Protein AF-A0A531K2U4-F1 (afdb_monomer_lite)

Foldseek 3Di:
DAQADDLPPPPRRLAGVPQEPDDAFDVVLPQRHAPDAQAQAAQSSNNHHHDEDPPFQDDPNHGPFCQQRHHPPDPDRTHYYFQAPLVCVVVVLVVVFDPVQVVQLVPFDDDSRHHTCVRRPSNRSRSSNRD

Structure (mmCIF, N/CA/C/O backbone):
data_AF-A0A531K2U4-F1
#
_entry.id   AF-A0A531K2U4-F1
#
loop_
_atom_site.group_PDB
_atom_site.id
_atom_site.type_symbol
_atom_site.label_atom_id
_atom_site.label_alt_id
_atom_site.label_comp_id
_atom_site.label_asym_id
_atom_site.label_entity_id
_atom_site.label_seq_id
_atom_site.pdbx_PDB_ins_code
_atom_site.Cartn_x
_atom_site.Cartn_y
_atom_site.Cartn_z
_atom_site.occupancy
_atom_site.B_iso_or_equiv
_atom_site.auth_seq_id
_atom_site.auth_comp_id
_atom_site.auth_asym_id
_atom_site.auth_atom_id
_atom_site.pdbx_PDB_model_num
ATOM 1 N N . VAL A 1 1 ? 6.525 -2.370 -25.557 1.00 68.56 1 VAL A N 1
ATOM 2 C CA . VAL A 1 1 ? 7.137 -1.155 -24.969 1.00 68.56 1 VAL A CA 1
ATOM 3 C C . VAL A 1 1 ? 6.704 -1.095 -23.518 1.00 68.56 1 VAL A C 1
ATOM 5 O O . VAL A 1 1 ? 5.518 -1.262 -23.267 1.00 68.56 1 VAL A O 1
ATOM 8 N N . THR A 1 2 ? 7.642 -0.970 -22.583 1.00 83.44 2 THR A N 1
ATOM 9 C CA . THR A 1 2 ? 7.347 -0.789 -21.153 1.00 83.44 2 THR A CA 1
ATOM 10 C C . THR A 1 2 ? 7.728 0.631 -20.750 1.00 83.44 2 THR A C 1
ATOM 12 O O . THR A 1 2 ? 8.654 1.194 -21.327 1.00 83.44 2 THR A O 1
ATOM 15 N N . LEU A 1 3 ? 7.012 1.204 -19.780 1.00 87.38 3 LEU A N 1
ATOM 16 C CA . LEU A 1 3 ? 7.399 2.463 -19.134 1.00 87.38 3 LEU A CA 1
ATOM 17 C C . LEU A 1 3 ? 8.435 2.247 -18.019 1.00 87.38 3 LEU A C 1
ATOM 19 O O . LEU A 1 3 ? 8.812 3.211 -17.361 1.00 87.38 3 LEU A O 1
ATOM 23 N N . ARG A 1 4 ? 8.856 0.997 -17.779 1.00 90.19 4 ARG A N 1
ATOM 24 C CA . ARG A 1 4 ? 9.859 0.649 -16.772 1.00 90.19 4 ARG A CA 1
ATOM 25 C C . ARG A 1 4 ? 11.268 0.684 -17.331 1.00 90.19 4 ARG A C 1
ATOM 27 O O . ARG A 1 4 ? 11.503 0.171 -18.427 1.00 90.19 4 ARG A O 1
ATOM 34 N N . ALA A 1 5 ? 12.198 1.183 -16.529 1.00 91.12 5 ALA A N 1
ATOM 35 C CA . ALA A 1 5 ? 13.611 0.935 -16.752 1.00 91.12 5 ALA A CA 1
ATOM 36 C C . ALA A 1 5 ? 13.926 -0.578 -16.666 1.00 91.12 5 ALA A C 1
ATOM 38 O O . ALA A 1 5 ? 13.222 -1.318 -15.959 1.00 91.12 5 ALA A O 1
ATOM 39 N N . PRO A 1 6 ? 14.965 -1.061 -17.373 1.00 91.88 6 PRO A N 1
ATOM 40 C CA . PRO A 1 6 ? 15.489 -2.414 -17.185 1.00 91.88 6 PRO A CA 1
ATOM 41 C C . PRO A 1 6 ? 15.778 -2.690 -15.706 1.00 91.88 6 PRO A C 1
ATOM 43 O O . PRO A 1 6 ? 16.242 -1.807 -14.997 1.00 91.88 6 PRO A O 1
ATOM 46 N N . LYS A 1 7 ? 15.478 -3.896 -15.207 1.00 88.44 7 LYS A N 1
ATOM 47 C CA . LYS A 1 7 ? 15.631 -4.215 -13.770 1.00 88.44 7 LYS A CA 1
ATOM 48 C C . LYS A 1 7 ? 17.085 -4.200 -13.293 1.00 88.44 7 LYS A C 1
ATOM 50 O O . LYS A 1 7 ? 17.325 -4.051 -12.104 1.00 88.44 7 LYS A O 1
ATOM 55 N N . ASP A 1 8 ? 18.016 -4.413 -14.210 1.00 93.06 8 ASP A N 1
ATOM 56 C CA . ASP A 1 8 ? 19.459 -4.438 -13.998 1.00 93.06 8 ASP A CA 1
ATOM 57 C C . ASP A 1 8 ? 20.111 -3.051 -14.095 1.00 93.06 8 ASP A C 1
ATOM 59 O O . ASP A 1 8 ? 21.321 -2.936 -13.904 1.00 93.06 8 ASP A O 1
ATOM 63 N N . ASP A 1 9 ? 19.328 -1.998 -14.353 1.00 92.75 9 ASP A N 1
ATOM 64 C CA . ASP A 1 9 ? 19.828 -0.629 -14.291 1.00 92.75 9 ASP A CA 1
ATOM 65 C C . ASP A 1 9 ? 20.216 -0.263 -12.840 1.00 92.75 9 ASP A C 1
ATOM 67 O O . ASP A 1 9 ? 19.401 -0.427 -11.925 1.00 92.75 9 ASP A O 1
ATOM 71 N N . PRO A 1 10 ? 21.450 0.217 -12.598 1.00 91.19 10 PRO A N 1
ATOM 72 C CA . PRO A 1 10 ? 21.967 0.429 -11.247 1.00 91.19 10 PRO A CA 1
ATOM 73 C C . PRO A 1 10 ? 21.368 1.644 -10.523 1.00 91.19 10 PRO A C 1
ATOM 75 O O . PRO A 1 10 ? 21.533 1.752 -9.308 1.00 91.19 10 PRO A O 1
ATOM 78 N N . GLU A 1 11 ? 20.707 2.564 -11.229 1.00 89.31 11 GLU A N 1
ATOM 79 C CA . GLU A 1 11 ? 20.180 3.804 -10.649 1.00 89.31 11 GLU A CA 1
ATOM 80 C C . GLU A 1 11 ? 18.654 3.743 -10.503 1.00 89.31 11 GLU A C 1
ATOM 82 O O . GLU A 1 11 ? 18.103 3.962 -9.416 1.00 89.31 11 GLU A O 1
ATOM 87 N N . VAL A 1 12 ? 17.972 3.375 -11.591 1.00 88.81 12 VAL A N 1
ATOM 88 C CA . VAL A 1 12 ? 16.504 3.435 -11.713 1.00 88.81 12 VAL A CA 1
ATOM 89 C C . VAL A 1 12 ? 15.876 2.073 -12.011 1.00 88.81 12 VAL A C 1
ATOM 91 O O . VAL A 1 12 ? 14.748 1.993 -12.497 1.00 88.81 12 VAL A O 1
ATOM 94 N N . GLY A 1 13 ? 16.600 0.985 -11.743 1.00 90.19 13 GLY A N 1
ATOM 95 C CA . GLY A 1 13 ? 16.191 -0.370 -12.093 1.00 90.19 13 GLY A CA 1
ATOM 96 C C . GLY A 1 13 ? 14.772 -0.729 -11.656 1.00 90.19 13 GLY A C 1
ATOM 97 O O . GLY A 1 13 ? 14.460 -0.783 -10.469 1.00 90.19 13 GLY A O 1
ATOM 98 N N . GLY A 1 14 ? 13.902 -1.009 -12.632 1.00 87.56 14 GLY A N 1
ATOM 99 C CA . GLY A 1 14 ? 12.502 -1.384 -12.402 1.00 87.56 14 GLY A CA 1
ATOM 100 C C . GLY A 1 14 ? 11.526 -0.229 -12.136 1.00 87.56 14 GLY A C 1
ATOM 101 O O . GLY A 1 14 ? 10.314 -0.478 -12.133 1.00 87.56 14 GLY A O 1
ATOM 102 N N . ASP A 1 15 ? 12.007 1.006 -11.988 1.00 88.81 15 ASP A N 1
ATOM 103 C CA . ASP A 1 15 ? 11.165 2.181 -11.762 1.00 88.81 15 ASP A CA 1
ATOM 104 C C . ASP A 1 15 ? 10.375 2.549 -13.024 1.00 88.81 15 ASP A C 1
ATOM 106 O O . ASP A 1 15 ? 10.827 2.351 -14.157 1.00 88.81 15 ASP A O 1
ATOM 110 N N . TYR A 1 16 ? 9.174 3.104 -12.838 1.00 92.00 16 TYR A N 1
ATOM 111 C CA . TYR A 1 16 ? 8.415 3.693 -13.939 1.00 92.00 16 TYR A CA 1
ATOM 112 C C . TYR A 1 16 ? 8.943 5.094 -14.267 1.00 92.00 16 TYR A C 1
ATOM 114 O O . TYR A 1 16 ? 9.258 5.879 -13.370 1.00 92.00 16 TYR A O 1
ATOM 122 N N . TYR A 1 17 ? 8.974 5.436 -15.558 1.00 90.00 17 TYR A N 1
ATOM 123 C CA . TYR A 1 17 ? 9.349 6.770 -16.021 1.00 90.00 17 TYR A CA 1
ATOM 124 C C . TYR A 1 17 ? 8.555 7.860 -15.284 1.00 90.00 17 TYR A C 1
ATOM 126 O O . TYR A 1 17 ? 7.323 7.877 -15.317 1.00 90.00 17 TYR A O 1
ATOM 134 N N . GLY A 1 18 ? 9.278 8.765 -14.620 1.00 88.88 18 GLY A N 1
ATOM 135 C CA . GLY A 1 18 ? 8.708 9.884 -13.869 1.00 88.88 18 GLY A CA 1
ATOM 136 C C . GLY A 1 18 ? 8.164 9.548 -12.476 1.00 88.88 18 GLY A C 1
ATOM 137 O O . GLY A 1 18 ? 7.552 10.434 -11.888 1.00 88.88 18 GLY A O 1
ATOM 138 N N . LEU A 1 19 ? 8.368 8.324 -11.958 1.00 90.19 19 LEU A N 1
ATOM 139 C CA . LEU A 1 19 ? 7.902 7.868 -10.633 1.00 90.19 19 LEU A CA 1
ATOM 140 C C . LEU A 1 19 ? 6.458 8.324 -10.336 1.00 90.19 19 LEU A C 1
ATOM 142 O O . LEU A 1 19 ? 6.219 9.159 -9.458 1.00 90.19 19 LEU A O 1
ATOM 146 N N . PRO A 1 20 ? 5.480 7.831 -11.118 1.00 91.62 20 PRO A N 1
ATOM 147 C 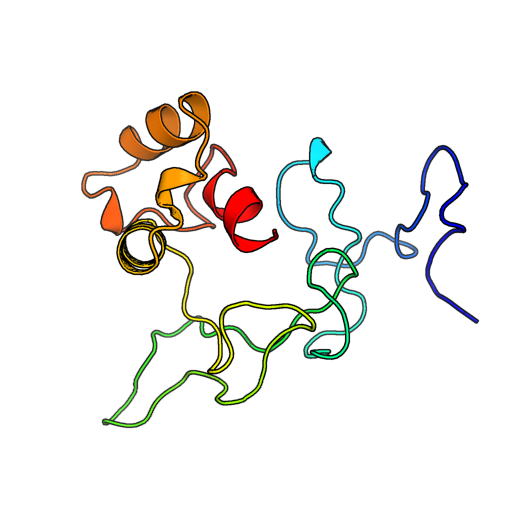CA . PRO A 1 20 ? 4.129 8.360 -11.108 1.00 91.62 20 PRO A CA 1
ATOM 148 C C . PRO A 1 20 ? 3.454 8.148 -9.756 1.00 91.62 20 PRO A C 1
ATOM 150 O O . PRO A 1 20 ? 3.488 7.061 -9.170 1.00 91.62 20 PRO A O 1
ATOM 153 N N . TRP A 1 21 ? 2.774 9.196 -9.295 1.00 88.75 21 TRP A N 1
ATOM 154 C CA . TRP A 1 21 ? 2.010 9.155 -8.059 1.00 88.75 21 TRP A CA 1
ATOM 155 C C . TRP A 1 21 ? 0.848 8.140 -8.142 1.00 88.75 21 TRP A C 1
ATOM 157 O O . TRP A 1 21 ? 0.170 8.078 -9.169 1.00 88.75 21 TRP A O 1
ATOM 167 N N . PRO A 1 22 ? 0.536 7.418 -7.051 1.00 88.38 22 PRO A N 1
ATOM 168 C CA . PRO A 1 22 ? 1.258 7.421 -5.779 1.00 88.38 22 PRO A CA 1
ATOM 169 C C . PRO A 1 22 ? 2.489 6.504 -5.754 1.00 88.38 22 PRO A C 1
ATOM 171 O O . PRO A 1 22 ? 2.445 5.359 -6.216 1.00 88.38 22 PRO A O 1
ATOM 174 N N . CYS A 1 23 ? 3.543 7.005 -5.106 1.00 90.88 23 CYS A N 1
ATOM 175 C CA . CYS A 1 23 ? 4.617 6.208 -4.518 1.00 90.88 23 CYS A CA 1
ATOM 176 C C . CYS A 1 23 ? 4.366 6.102 -3.010 1.00 90.88 23 CYS A C 1
ATOM 178 O O . CYS A 1 23 ? 3.996 7.095 -2.381 1.00 90.88 23 CYS A O 1
ATOM 180 N N . TRP A 1 24 ? 4.539 4.910 -2.446 1.00 91.00 24 TRP A N 1
ATOM 181 C CA . TRP A 1 24 ? 4.222 4.621 -1.048 1.00 91.00 24 TRP A CA 1
ATOM 182 C C . TRP A 1 24 ? 5.478 4.253 -0.258 1.00 91.00 24 TRP A C 1
ATOM 184 O O . TRP A 1 24 ? 6.422 3.701 -0.817 1.00 91.00 24 TRP A O 1
ATOM 194 N N . GLY A 1 25 ? 5.461 4.498 1.051 1.00 92.12 25 GLY A N 1
ATOM 195 C CA . GLY A 1 25 ? 6.554 4.131 1.942 1.00 92.12 25 GLY A CA 1
ATOM 196 C C . GLY A 1 25 ? 7.720 5.113 1.930 1.00 92.12 25 GLY A C 1
ATOM 197 O O . GLY A 1 25 ? 7.696 6.175 1.303 1.00 92.12 25 GLY A O 1
ATOM 198 N N . LYS A 1 26 ? 8.762 4.729 2.666 1.00 92.06 26 LYS A N 1
ATOM 199 C CA . LYS A 1 26 ? 10.047 5.428 2.672 1.00 92.06 26 LYS A CA 1
ATOM 200 C C . LYS A 1 26 ? 10.847 5.126 1.394 1.00 92.06 26 LYS A C 1
ATOM 202 O O . LYS A 1 26 ? 10.607 4.089 0.770 1.00 92.06 26 LYS A O 1
ATOM 207 N N . PRO A 1 27 ? 11.830 5.969 1.023 1.00 90.44 27 PRO A N 1
ATOM 208 C CA . PRO A 1 27 ? 12.663 5.749 -0.161 1.00 90.44 27 PRO A CA 1
ATOM 209 C C . PRO A 1 27 ? 13.348 4.376 -0.208 1.00 90.44 27 PRO A C 1
ATOM 211 O O . PRO A 1 27 ? 13.482 3.803 -1.287 1.00 90.44 27 PRO A O 1
ATOM 214 N N . GLU A 1 28 ? 13.723 3.809 0.942 1.00 90.25 28 GLU A N 1
ATOM 215 C CA . GLU A 1 28 ? 14.396 2.505 1.030 1.00 90.25 28 GLU A CA 1
ATOM 216 C C . GLU A 1 28 ? 13.505 1.346 0.563 1.00 90.25 28 GLU A C 1
ATOM 218 O O . GLU A 1 28 ? 14.019 0.330 0.102 1.00 90.25 28 GLU A O 1
ATOM 223 N N . LEU A 1 29 ? 12.176 1.504 0.639 1.00 90.56 29 LEU A N 1
ATOM 224 C CA . LEU A 1 29 ? 11.218 0.509 0.151 1.00 90.56 29 LEU A CA 1
ATOM 225 C C . LEU A 1 29 ? 11.172 0.456 -1.385 1.00 90.56 29 LEU A C 1
ATOM 227 O O . LEU A 1 29 ? 10.746 -0.548 -1.948 1.00 90.56 29 LEU A O 1
ATOM 231 N N . ARG A 1 30 ? 11.605 1.530 -2.064 1.00 90.44 30 ARG A N 1
ATOM 232 C CA . ARG A 1 30 ? 11.639 1.651 -3.531 1.00 90.44 30 ARG A CA 1
ATOM 233 C C . ARG A 1 30 ? 10.325 1.264 -4.223 1.00 90.44 30 ARG A C 1
ATOM 235 O O . ARG A 1 30 ? 10.323 0.564 -5.232 1.00 90.44 30 ARG A O 1
ATOM 242 N N . HIS A 1 31 ? 9.187 1.725 -3.700 1.00 92.81 31 HIS A N 1
ATOM 243 C CA . HIS A 1 31 ? 7.915 1.536 -4.396 1.00 92.81 31 HIS A CA 1
ATOM 244 C C . HIS A 1 31 ? 7.958 2.257 -5.764 1.00 92.81 31 HIS A C 1
ATOM 246 O O . HIS A 1 31 ? 8.139 3.476 -5.791 1.00 92.81 31 HIS A O 1
ATOM 252 N N . PRO A 1 32 ? 7.725 1.563 -6.897 1.00 91.50 32 PRO A N 1
ATOM 253 C CA . PRO A 1 32 ? 8.055 2.063 -8.244 1.00 91.50 32 PRO A CA 1
ATOM 254 C C . PRO A 1 32 ? 7.083 3.128 -8.782 1.00 91.50 32 PRO A C 1
ATOM 256 O O . PRO A 1 32 ? 7.232 3.613 -9.905 1.00 91.50 32 PRO A O 1
ATOM 259 N N . GLY A 1 33 ? 6.049 3.448 -8.007 1.00 89.56 33 GLY A N 1
ATOM 260 C CA . GLY A 1 33 ? 4.931 4.297 -8.405 1.00 89.56 33 GLY A CA 1
ATOM 261 C C . GLY A 1 33 ? 3.784 3.504 -9.022 1.00 89.56 33 GLY A C 1
ATOM 262 O O . GLY A 1 33 ? 3.864 2.290 -9.213 1.00 89.56 33 GLY A O 1
ATOM 263 N N . THR A 1 34 ? 2.692 4.201 -9.320 1.00 89.88 34 THR A N 1
ATOM 264 C CA . THR A 1 34 ? 1.442 3.597 -9.799 1.00 89.88 34 THR A CA 1
ATOM 265 C C . THR A 1 34 ? 1.015 4.252 -11.118 1.00 89.88 34 THR A C 1
ATOM 267 O O . THR A 1 34 ? 0.218 5.189 -11.119 1.00 89.88 34 THR A O 1
ATOM 270 N N . PRO A 1 35 ? 1.524 3.791 -12.272 1.00 89.56 35 PRO A N 1
ATOM 271 C CA . PRO A 1 35 ? 1.273 4.445 -13.560 1.00 89.56 35 PRO A CA 1
ATOM 272 C C . PRO A 1 35 ? -0.170 4.294 -14.048 1.00 89.56 35 PRO A C 1
ATOM 274 O O . PRO A 1 35 ? -0.631 5.096 -14.855 1.00 89.56 35 PRO A O 1
ATOM 277 N N . ASN A 1 36 ? -0.867 3.246 -13.604 1.00 89.25 36 ASN A N 1
ATOM 278 C CA . ASN A 1 36 ? -2.241 2.970 -13.989 1.00 89.25 36 ASN A CA 1
ATOM 279 C C . ASN A 1 36 ? -3.072 2.687 -12.737 1.00 89.25 36 ASN A C 1
ATOM 281 O O . ASN A 1 36 ? -2.929 1.635 -12.108 1.00 89.25 36 ASN A O 1
ATOM 285 N N . LEU A 1 37 ? -3.917 3.648 -12.368 1.00 85.81 37 LEU A N 1
ATOM 286 C CA . LEU A 1 37 ? -4.859 3.483 -11.269 1.00 85.81 37 LEU A CA 1
ATOM 287 C C . LEU A 1 37 ? -5.878 2.392 -11.620 1.00 85.81 37 LEU A C 1
ATOM 289 O O . LEU A 1 37 ? -6.297 2.258 -12.764 1.00 85.81 37 LEU A O 1
ATOM 293 N N . TYR A 1 38 ? -6.295 1.633 -10.613 1.00 89.00 38 TYR A N 1
ATOM 294 C CA . TYR A 1 38 ? -7.250 0.527 -10.726 1.00 89.00 38 TYR A CA 1
ATOM 295 C C . TYR A 1 38 ? -6.758 -0.662 -11.557 1.00 89.00 38 TYR A C 1
ATOM 297 O O . TYR A 1 38 ? -7.564 -1.388 -12.133 1.00 89.00 38 TYR A O 1
ATOM 305 N N . ASN A 1 39 ? -5.443 -0.902 -11.597 1.00 92.19 39 ASN A N 1
ATOM 306 C CA . ASN A 1 39 ? -4.879 -2.124 -12.167 1.00 92.19 39 ASN A CA 1
ATOM 307 C C . ASN A 1 39 ? -4.628 -3.187 -11.073 1.00 92.19 39 ASN A C 1
ATOM 309 O O . ASN A 1 39 ? -3.622 -3.085 -10.364 1.00 92.19 39 ASN A O 1
ATOM 313 N N . PRO A 1 40 ? -5.488 -4.218 -10.946 1.00 93.31 40 PRO A N 1
ATOM 314 C CA . PRO A 1 40 ? -5.303 -5.314 -9.990 1.00 93.31 40 PRO A CA 1
ATOM 315 C C . PRO A 1 40 ? -4.321 -6.398 -10.472 1.00 93.31 40 PRO A C 1
ATOM 317 O O . PRO A 1 40 ? -3.890 -7.242 -9.695 1.00 93.31 40 PRO A O 1
ATOM 320 N N . ASN A 1 41 ? -3.928 -6.402 -11.751 1.00 94.19 41 ASN A N 1
ATOM 321 C CA . ASN A 1 41 ? -3.180 -7.525 -12.338 1.00 94.19 41 ASN A CA 1
ATOM 322 C C . ASN A 1 41 ? -1.705 -7.598 -11.906 1.00 94.19 41 ASN A C 1
ATOM 324 O O . ASN A 1 41 ? -1.022 -8.586 -12.187 1.00 94.19 41 ASN A O 1
ATOM 328 N N . LEU A 1 42 ? -1.197 -6.546 -11.263 1.00 94.06 42 LEU A N 1
ATOM 329 C CA . LEU A 1 42 ? 0.174 -6.449 -10.772 1.00 94.06 42 LEU A CA 1
ATOM 330 C C . LEU A 1 42 ? 0.194 -6.507 -9.246 1.00 94.06 42 LEU A C 1
ATOM 332 O O . LEU A 1 42 ? -0.773 -6.113 -8.594 1.00 94.06 42 LEU A O 1
ATOM 336 N N . HIS A 1 43 ? 1.312 -6.977 -8.693 1.00 94.19 43 HIS A N 1
ATOM 337 C CA . HIS A 1 43 ? 1.587 -6.830 -7.268 1.00 94.19 43 HIS A CA 1
ATOM 338 C C . HIS A 1 43 ? 1.682 -5.337 -6.920 1.00 94.19 43 HIS A C 1
ATOM 340 O O . HIS A 1 43 ? 2.055 -4.529 -7.777 1.00 94.19 43 HIS A O 1
ATOM 346 N N . VAL A 1 44 ? 1.382 -4.949 -5.679 1.00 93.81 44 VAL A N 1
ATOM 347 C CA . VAL A 1 44 ? 1.436 -3.531 -5.277 1.00 93.81 44 VAL A CA 1
ATOM 348 C C . VAL A 1 44 ? 2.853 -2.965 -5.421 1.00 93.81 44 VAL A C 1
ATOM 350 O O . VAL A 1 44 ? 3.042 -1.939 -6.063 1.00 93.81 44 VAL A O 1
ATOM 353 N N . MET A 1 45 ? 3.867 -3.737 -5.019 1.00 93.69 45 MET A N 1
ATOM 354 C CA . MET A 1 45 ? 5.288 -3.425 -5.255 1.00 93.69 45 MET A CA 1
ATOM 355 C C . MET A 1 45 ? 5.718 -3.421 -6.732 1.00 93.69 45 MET A C 1
ATOM 357 O O . MET A 1 45 ? 6.831 -3.015 -7.044 1.00 93.69 45 MET A O 1
ATOM 361 N N . ASP A 1 46 ? 4.840 -3.814 -7.658 1.00 93.00 46 ASP A N 1
ATOM 362 C CA . ASP A 1 46 ? 5.030 -3.682 -9.105 1.00 93.00 46 ASP A CA 1
ATOM 363 C C . ASP A 1 46 ? 4.149 -2.571 -9.731 1.00 93.00 46 ASP A C 1
ATOM 365 O O . ASP A 1 46 ? 4.012 -2.461 -10.957 1.00 93.00 46 ASP A O 1
ATOM 369 N N . GLY A 1 47 ? 3.572 -1.702 -8.899 1.00 92.06 47 GLY A N 1
ATOM 370 C CA . GLY A 1 47 ? 2.696 -0.605 -9.312 1.00 92.06 47 GLY A CA 1
ATOM 371 C C . GLY A 1 47 ? 1.249 -1.021 -9.568 1.00 92.06 47 GLY A C 1
ATOM 372 O O . GLY A 1 47 ? 0.521 -0.305 -10.259 1.00 92.06 47 GLY A O 1
ATOM 373 N N . GLY A 1 48 ? 0.828 -2.174 -9.043 1.00 93.56 48 GLY A N 1
ATOM 374 C CA . GLY A 1 48 ? -0.585 -2.523 -8.923 1.00 93.56 48 GLY A CA 1
ATOM 375 C C . GLY A 1 48 ? -1.283 -1.605 -7.921 1.00 93.56 48 GLY A C 1
ATOM 376 O O . GLY A 1 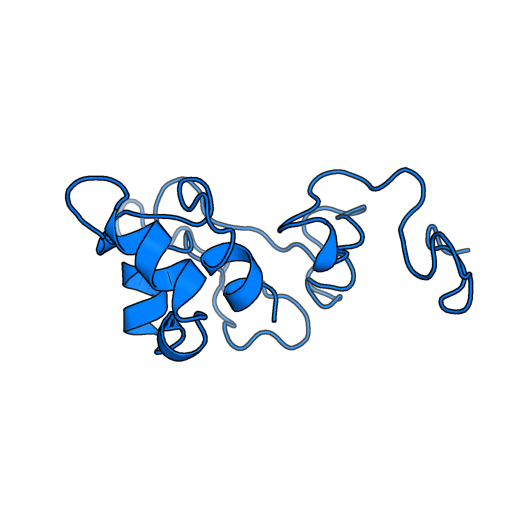48 ? -0.741 -1.294 -6.865 1.00 93.56 48 GLY A O 1
ATOM 377 N N . SER A 1 49 ? -2.491 -1.149 -8.240 1.00 91.44 49 SER A N 1
ATOM 378 C CA . SER A 1 49 ? -3.252 -0.272 -7.341 1.00 91.44 49 SER A CA 1
ATOM 379 C C . SER A 1 49 ? -4.742 -0.408 -7.615 1.00 91.44 49 SER A C 1
ATOM 381 O O . SER A 1 49 ? -5.263 0.273 -8.495 1.00 91.44 49 SER A O 1
ATOM 383 N N . PRO A 1 50 ? -5.436 -1.307 -6.911 1.00 91.88 50 PRO A N 1
ATOM 384 C CA . PRO A 1 50 ? -6.873 -1.479 -7.010 1.00 91.88 50 PRO A CA 1
ATOM 385 C C . PRO A 1 50 ? -7.589 -0.342 -6.273 1.00 91.88 50 PRO A C 1
ATOM 387 O O . PRO A 1 50 ? -6.971 0.547 -5.675 1.00 91.88 50 PRO A O 1
ATOM 390 N N . PHE A 1 51 ? -8.918 -0.355 -6.320 1.00 90.62 51 PHE A N 1
ATOM 391 C CA . PHE A 1 51 ? -9.705 0.592 -5.543 1.00 90.62 51 PHE A CA 1
ATOM 392 C C . PHE A 1 51 ? -9.494 0.372 -4.034 1.00 90.62 51 PHE A C 1
ATOM 394 O O . PHE A 1 51 ? -9.460 -0.761 -3.558 1.00 90.62 51 PHE A O 1
ATOM 401 N N . ARG A 1 52 ? -9.363 1.472 -3.283 1.00 87.81 52 ARG A N 1
ATOM 402 C CA . ARG A 1 52 ? -9.230 1.482 -1.820 1.00 87.81 52 ARG A CA 1
ATOM 403 C C . ARG A 1 52 ? -10.275 2.410 -1.227 1.00 87.81 52 ARG A C 1
ATOM 405 O O . ARG A 1 52 ? -10.371 3.572 -1.633 1.00 87.81 52 ARG A O 1
ATOM 412 N N . ALA A 1 53 ? -11.046 1.906 -0.271 1.00 87.50 53 ALA A N 1
ATOM 413 C CA . ALA A 1 53 ? -12.105 2.687 0.344 1.00 87.50 53 ALA A CA 1
ATOM 414 C C . ALA A 1 53 ? -11.512 3.777 1.255 1.00 87.50 53 ALA A C 1
ATOM 416 O O . ALA A 1 53 ? -10.690 3.499 2.124 1.00 87.50 53 ALA A O 1
ATOM 417 N N . ARG A 1 54 ? -11.939 5.031 1.056 1.00 83.81 54 ARG A N 1
ATOM 418 C CA . ARG A 1 54 ? -11.529 6.187 1.883 1.00 83.81 54 ARG A CA 1
ATOM 419 C C . ARG A 1 54 ? -12.653 6.727 2.774 1.00 83.81 54 ARG A C 1
ATOM 421 O O . ARG A 1 54 ? -12.414 7.564 3.634 1.00 83.81 54 ARG A O 1
ATOM 428 N N . PHE A 1 55 ? -13.884 6.270 2.567 1.00 83.94 55 PHE A N 1
ATOM 429 C CA . PHE A 1 55 ? -15.085 6.840 3.189 1.00 83.94 55 PHE A CA 1
ATOM 430 C C . PHE A 1 55 ? -15.753 5.864 4.167 1.00 83.94 55 PHE A C 1
ATOM 432 O O . PHE A 1 55 ? -16.973 5.863 4.310 1.00 83.94 55 PHE A O 1
ATOM 439 N N . GLY A 1 56 ? -14.949 5.021 4.822 1.00 86.56 56 GLY A N 1
ATOM 440 C CA . GLY A 1 56 ? -15.429 3.877 5.596 1.00 86.56 56 GLY A CA 1
ATOM 441 C C . GLY A 1 56 ? -15.665 2.638 4.730 1.00 86.56 56 GLY A C 1
ATOM 442 O O . GLY A 1 56 ? -15.355 2.631 3.539 1.00 86.56 56 GLY A O 1
ATOM 443 N N . VAL A 1 57 ? -16.184 1.580 5.354 1.00 91.38 57 VAL A N 1
ATOM 444 C CA . VAL A 1 57 ? -16.361 0.253 4.732 1.00 91.38 57 VAL A CA 1
ATOM 445 C C . VAL A 1 57 ? -17.816 -0.084 4.404 1.00 91.38 57 VAL A C 1
ATOM 447 O O . VAL A 1 57 ? -18.062 -1.043 3.686 1.00 91.38 57 VAL A O 1
ATOM 450 N N . GLU A 1 58 ? -18.780 0.695 4.896 1.00 94.12 58 GLU A N 1
ATOM 451 C CA . GLU A 1 58 ? -20.211 0.427 4.730 1.00 94.12 58 GLU A CA 1
ATOM 452 C C . GLU A 1 58 ? -21.008 1.735 4.628 1.00 94.12 58 GLU A C 1
ATOM 454 O O . GLU A 1 58 ? -20.704 2.723 5.304 1.00 94.12 58 GLU A O 1
ATOM 459 N N . ARG A 1 59 ? -22.064 1.728 3.810 1.00 94.31 59 ARG A N 1
ATOM 460 C CA . ARG A 1 59 ? -23.114 2.747 3.785 1.00 94.31 59 ARG A CA 1
ATOM 461 C C . ARG A 1 59 ? -24.476 2.084 3.593 1.00 94.31 59 ARG A C 1
ATOM 463 O O . ARG A 1 59 ? -24.682 1.370 2.620 1.00 94.31 59 ARG A O 1
ATOM 470 N N . ASN A 1 60 ? -25.437 2.388 4.467 1.00 95.69 60 ASN A N 1
ATOM 471 C CA . ASN A 1 60 ? -26.810 1.860 4.407 1.00 95.69 60 ASN A CA 1
ATOM 472 C C . ASN A 1 60 ? -26.882 0.315 4.381 1.00 95.69 60 ASN A C 1
ATOM 474 O O . ASN A 1 60 ? -27.692 -0.243 3.639 1.00 95.69 60 ASN A O 1
ATOM 478 N N . GLY A 1 61 ? -26.026 -0.381 5.139 1.00 94.94 61 GLY A N 1
ATOM 479 C CA . GLY A 1 61 ? -25.963 -1.847 5.127 1.00 94.94 61 GLY A CA 1
ATOM 480 C C . GLY A 1 61 ? -25.348 -2.449 3.860 1.00 94.94 61 GLY A C 1
ATOM 481 O O . GLY A 1 61 ? -25.375 -3.665 3.696 1.00 94.94 61 GLY A O 1
ATOM 482 N N . GLN A 1 62 ? -24.818 -1.624 2.951 1.00 93.56 62 GLN A N 1
ATOM 483 C CA . GLN A 1 62 ? -24.100 -2.068 1.759 1.00 93.56 62 GLN A CA 1
ATOM 484 C C . GLN A 1 62 ? -22.610 -1.792 1.920 1.00 93.56 62 GLN A C 1
ATOM 486 O O . GLN A 1 62 ? -22.211 -0.701 2.339 1.00 93.56 62 GLN A O 1
ATOM 491 N N . THR A 1 63 ? -21.790 -2.777 1.569 1.00 92.75 63 THR A N 1
ATOM 492 C CA . THR A 1 63 ? -20.335 -2.634 1.567 1.00 92.75 63 THR A CA 1
ATOM 493 C C . THR A 1 63 ? -19.887 -1.549 0.582 1.00 92.75 63 THR A C 1
ATOM 495 O O . THR A 1 63 ? -20.457 -1.378 -0.495 1.00 92.75 63 THR A O 1
ATOM 498 N N . LEU A 1 64 ? -18.869 -0.785 0.981 1.00 93.12 64 LEU A N 1
ATOM 499 C CA . LEU A 1 64 ? -18.150 0.171 0.132 1.00 93.12 64 LEU A CA 1
ATOM 500 C C . LEU A 1 64 ? -16.796 -0.378 -0.339 1.00 93.12 64 LEU A C 1
ATOM 502 O O . LEU A 1 64 ? -16.057 0.326 -1.034 1.00 93.12 64 LEU A O 1
ATOM 506 N N . LEU A 1 65 ? -16.440 -1.598 0.071 1.00 92.81 65 LEU A N 1
ATOM 507 C CA . LEU A 1 65 ? -15.245 -2.269 -0.419 1.00 92.81 65 LEU A CA 1
ATOM 508 C C . LEU A 1 65 ? -15.470 -2.724 -1.862 1.00 92.81 65 LEU A C 1
ATOM 510 O O . LEU A 1 65 ? -16.574 -3.095 -2.253 1.00 92.81 65 LEU A O 1
ATOM 514 N N . ALA A 1 66 ? -14.408 -2.680 -2.662 1.00 92.50 66 ALA A N 1
ATOM 515 C CA . ALA A 1 66 ? -14.436 -3.245 -4.002 1.00 92.50 66 ALA A CA 1
ATOM 516 C C . ALA A 1 66 ? -14.240 -4.766 -3.909 1.00 92.50 66 ALA A C 1
ATOM 518 O O . ALA A 1 66 ? -13.116 -5.257 -4.025 1.00 92.50 66 ALA A O 1
ATOM 519 N N . GLU A 1 67 ? -15.339 -5.479 -3.668 1.00 91.06 67 GLU A N 1
ATOM 520 C CA . GLU A 1 67 ? -15.372 -6.942 -3.572 1.00 91.06 67 GLU A CA 1
ATOM 521 C C . GLU A 1 67 ? -14.753 -7.580 -4.827 1.00 91.06 67 GLU A C 1
ATOM 523 O O . GLU A 1 67 ? -14.978 -7.137 -5.959 1.00 91.06 67 GLU A O 1
ATOM 528 N N . GLY A 1 68 ? -13.907 -8.593 -4.631 1.00 90.88 68 GLY A N 1
ATOM 529 C CA . GLY A 1 68 ? -13.186 -9.270 -5.715 1.00 90.88 68 GLY A CA 1
ATOM 530 C C . GLY A 1 68 ? -12.130 -8.431 -6.456 1.00 90.88 68 GLY A C 1
ATOM 531 O O . GLY A 1 68 ? -11.572 -8.905 -7.446 1.00 90.88 68 GLY A O 1
ATOM 532 N N . SER A 1 69 ? -11.822 -7.205 -6.012 1.00 92.75 69 SER A N 1
ATOM 533 C CA . SER A 1 69 ? -10.796 -6.342 -6.620 1.00 92.75 69 SER A CA 1
ATOM 534 C C . SER A 1 69 ? -9.557 -6.229 -5.728 1.00 92.75 69 SER A C 1
ATOM 536 O O . SER A 1 69 ? -9.484 -5.368 -4.848 1.00 92.75 69 SER A O 1
ATOM 538 N N . TYR A 1 70 ? -8.535 -7.033 -6.024 1.00 94.25 70 TYR A N 1
ATOM 539 C CA . TYR A 1 70 ? -7.289 -7.102 -5.259 1.00 94.25 70 TYR A CA 1
ATOM 540 C C . TYR A 1 70 ? -6.049 -7.226 -6.145 1.00 94.25 70 TYR A C 1
ATOM 542 O O . TYR A 1 70 ? -6.143 -7.647 -7.296 1.00 94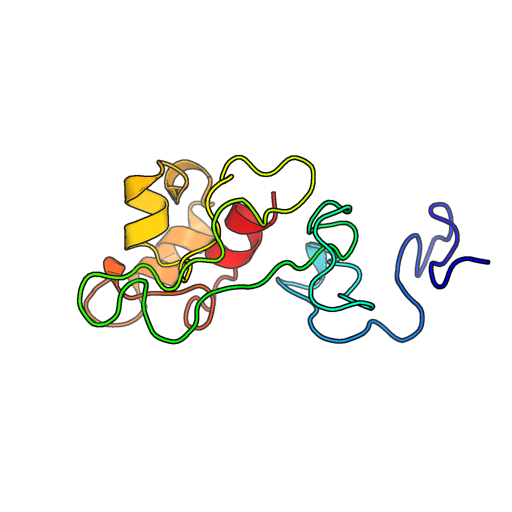.25 70 TYR A O 1
ATOM 550 N N . THR A 1 71 ? -4.880 -6.827 -5.636 1.00 94.44 71 THR A N 1
ATOM 551 C CA . THR A 1 71 ? -3.622 -6.992 -6.378 1.00 94.44 71 THR A CA 1
ATOM 552 C C . THR A 1 71 ? -3.230 -8.458 -6.481 1.00 94.44 71 THR A C 1
ATOM 554 O O . THR A 1 71 ? -3.516 -9.279 -5.606 1.00 94.44 71 THR A O 1
ATOM 557 N N . LYS A 1 72 ? -2.496 -8.792 -7.542 1.00 95.06 72 LYS A N 1
ATOM 558 C CA . LYS A 1 72 ? -1.875 -10.109 -7.685 1.00 95.06 72 LYS A CA 1
ATOM 559 C C . LYS A 1 72 ? -1.041 -10.438 -6.443 1.00 95.06 72 LYS A C 1
ATOM 561 O O . LYS A 1 72 ? -0.122 -9.694 -6.127 1.00 95.06 72 LYS A O 1
ATOM 566 N N . GLY A 1 73 ? -1.322 -11.580 -5.815 1.00 92.88 73 GLY A N 1
ATOM 567 C CA . GLY A 1 73 ? -0.583 -12.082 -4.651 1.00 92.88 73 GLY A CA 1
ATOM 568 C C . GLY A 1 73 ? -1.072 -11.566 -3.297 1.00 92.88 73 GLY A C 1
ATOM 569 O O . GLY A 1 73 ? -0.528 -11.989 -2.288 1.00 92.88 73 GLY A O 1
ATOM 570 N N . SER A 1 74 ? -2.093 -10.703 -3.256 1.00 93.25 74 SER A N 1
ATOM 571 C CA . SER A 1 74 ? -2.607 -10.182 -1.989 1.00 93.25 74 SER A CA 1
ATOM 572 C C . SER A 1 74 ? -3.300 -11.254 -1.147 1.00 93.25 74 SER A C 1
ATOM 574 O O . SER A 1 74 ? -4.079 -12.054 -1.666 1.00 93.25 74 SER A O 1
ATOM 576 N N . GLU A 1 75 ? -3.069 -11.210 0.166 1.00 91.19 75 GLU A N 1
ATOM 577 C CA . GLU A 1 75 ? -3.795 -12.018 1.154 1.00 91.19 75 GLU A CA 1
ATOM 578 C C . GLU A 1 75 ? -5.262 -11.580 1.309 1.00 91.19 75 GLU A C 1
ATOM 580 O O . GLU A 1 75 ? -6.137 -12.398 1.598 1.00 91.19 75 GLU A O 1
ATOM 585 N N . LEU A 1 76 ? -5.551 -10.292 1.086 1.00 89.88 76 LEU A N 1
ATOM 586 C CA . LEU A 1 76 ? -6.908 -9.751 1.091 1.00 89.88 76 LEU A CA 1
ATOM 587 C C . LEU A 1 76 ? -7.512 -9.845 -0.311 1.00 89.88 76 LEU A C 1
ATOM 589 O O . LEU A 1 76 ? -6.973 -9.287 -1.264 1.00 89.88 76 LEU A O 1
ATOM 593 N N . THR A 1 77 ? -8.660 -10.514 -0.425 1.00 90.25 77 THR A N 1
ATOM 594 C CA . THR A 1 77 ? -9.315 -10.788 -1.718 1.00 90.25 77 THR A CA 1
ATOM 595 C C . THR A 1 77 ? -10.670 -10.101 -1.901 1.00 90.25 77 THR A C 1
ATOM 597 O O . THR A 1 77 ? -11.233 -10.139 -2.991 1.00 90.25 77 THR A O 1
ATOM 600 N N . ASP A 1 78 ? -11.173 -9.411 -0.875 1.00 87.06 78 ASP A N 1
ATOM 601 C CA . ASP A 1 78 ? -12.525 -8.826 -0.875 1.00 87.06 78 ASP A CA 1
ATOM 602 C C . ASP A 1 78 ? -12.531 -7.285 -0.900 1.00 87.06 78 ASP A C 1
ATOM 604 O O . ASP A 1 78 ? -13.491 -6.613 -0.528 1.00 87.06 78 ASP A O 1
ATOM 608 N N . GLY A 1 79 ? -11.411 -6.710 -1.340 1.00 89.25 79 GLY A N 1
ATOM 609 C CA . GLY A 1 79 ? -11.161 -5.273 -1.326 1.00 89.25 79 GLY A CA 1
ATOM 610 C C . GLY A 1 79 ? -10.471 -4.795 -0.047 1.00 89.25 79 GLY A C 1
ATOM 611 O O . GLY A 1 79 ? -10.349 -5.510 0.947 1.00 89.25 79 GLY A O 1
ATOM 612 N N . TYR A 1 80 ? -9.974 -3.558 -0.090 1.00 91.12 80 TYR A N 1
ATOM 613 C CA . TYR A 1 80 ? -9.107 -3.022 0.959 1.00 91.12 80 TYR A CA 1
ATOM 614 C C . TYR A 1 80 ? -9.812 -1.954 1.797 1.00 91.12 80 TYR A C 1
ATOM 616 O O . TYR A 1 80 ? -10.235 -0.928 1.237 1.00 91.12 80 TYR A O 1
ATOM 624 N N . PRO A 1 81 ? -9.893 -2.138 3.129 1.00 92.12 81 PRO A N 1
ATOM 625 C CA . PRO A 1 81 ? -10.249 -1.060 4.037 1.00 92.12 81 PRO A CA 1
ATOM 626 C C . PRO A 1 81 ? -9.095 -0.053 4.155 1.00 92.12 81 PRO A C 1
ATOM 628 O O . PRO A 1 81 ? -7.989 -0.265 3.651 1.00 92.12 81 PRO A O 1
ATOM 631 N N . GLU A 1 82 ? -9.329 1.046 4.871 1.00 92.75 82 GLU A N 1
ATOM 632 C CA . GLU A 1 82 ? -8.213 1.864 5.337 1.00 92.75 82 GLU A CA 1
ATOM 633 C C . GLU A 1 82 ? -7.340 1.044 6.295 1.00 92.75 82 GLU A C 1
ATOM 635 O O . GLU A 1 82 ? -7.831 0.482 7.275 1.00 92.75 82 GLU A O 1
ATOM 640 N N . PHE A 1 83 ? -6.035 1.007 6.035 1.00 94.44 83 PHE A N 1
ATOM 641 C CA . PHE A 1 83 ? -5.090 0.345 6.921 1.00 94.44 83 PHE A CA 1
ATOM 642 C C . PHE A 1 83 ? -4.786 1.206 8.146 1.00 94.44 83 PHE A C 1
ATOM 644 O O . PHE A 1 83 ? -4.088 2.222 8.068 1.00 94.44 83 PHE A O 1
ATOM 651 N N . THR A 1 84 ? -5.321 0.770 9.282 1.00 96.12 84 THR A N 1
ATOM 652 C CA . THR A 1 84 ? -5.047 1.305 10.616 1.00 96.12 84 THR A CA 1
ATOM 653 C C . THR A 1 84 ? -4.404 0.243 11.494 1.00 96.12 84 THR A C 1
ATOM 655 O O . THR A 1 84 ? -4.506 -0.949 11.204 1.00 96.12 84 THR A O 1
ATOM 658 N N . MET A 1 85 ? -3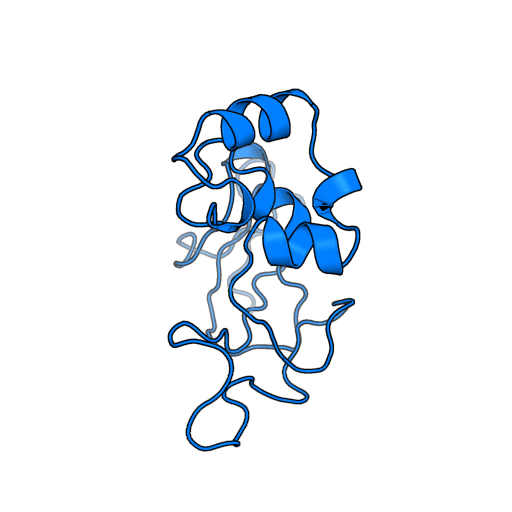.806 0.641 12.615 1.00 97.88 85 MET A N 1
ATOM 659 C CA . MET A 1 85 ? -3.317 -0.317 13.612 1.00 97.88 85 MET A CA 1
ATOM 660 C C . MET A 1 85 ? -4.407 -1.271 14.107 1.00 97.88 85 MET A C 1
ATOM 662 O O . MET A 1 85 ? -4.115 -2.428 14.393 1.00 97.88 85 MET A O 1
ATOM 666 N N . ALA A 1 86 ? -5.665 -0.825 14.201 1.00 96.81 86 ALA A N 1
ATOM 667 C CA . ALA A 1 86 ? -6.770 -1.716 14.551 1.00 96.81 86 ALA A CA 1
ATOM 668 C C . ALA A 1 86 ? -7.004 -2.792 13.477 1.00 96.81 86 ALA A C 1
ATOM 670 O O . ALA A 1 86 ? -7.273 -3.945 13.814 1.00 96.81 86 ALA A O 1
ATOM 671 N N . VAL A 1 87 ? -6.874 -2.432 12.195 1.00 95.00 87 VAL A N 1
ATOM 672 C CA . VAL A 1 87 ? -6.953 -3.391 11.084 1.00 95.00 87 VAL A CA 1
ATOM 673 C C . VAL A 1 87 ? -5.766 -4.350 11.114 1.00 95.00 87 VAL A C 1
ATOM 675 O O . VAL A 1 87 ? -5.992 -5.554 11.072 1.00 95.00 87 VAL A O 1
ATOM 678 N N . LEU A 1 88 ? -4.535 -3.851 11.276 1.00 96.88 88 LEU A N 1
ATOM 679 C CA . LEU A 1 88 ? -3.335 -4.694 11.368 1.00 96.88 88 LEU A CA 1
ATOM 680 C C . LEU A 1 88 ? -3.463 -5.722 12.497 1.00 96.88 88 LEU A C 1
ATOM 682 O O . LEU A 1 88 ? -3.314 -6.912 12.246 1.00 96.88 88 LEU A O 1
ATOM 686 N N . LYS A 1 89 ? -3.859 -5.288 13.701 1.00 97.25 89 LYS A N 1
ATOM 687 C CA . LYS A 1 89 ? -4.098 -6.181 14.849 1.00 97.25 89 LYS A CA 1
ATOM 688 C C . LYS A 1 89 ? -5.157 -7.243 14.577 1.00 97.25 89 LYS A C 1
ATOM 690 O O . LYS A 1 89 ? -5.027 -8.379 15.018 1.00 97.25 89 LYS A O 1
ATOM 695 N N . LYS A 1 90 ? -6.228 -6.884 13.864 1.00 95.56 90 LYS A N 1
ATOM 696 C CA . LYS A 1 90 ? -7.292 -7.832 13.509 1.00 95.56 90 LYS A CA 1
ATOM 697 C C . LYS A 1 90 ? -6.817 -8.878 12.497 1.00 95.56 90 LYS A C 1
ATOM 699 O O . LYS A 1 90 ? -7.303 -10.004 12.536 1.00 95.56 90 LYS A O 1
ATOM 704 N N . LEU A 1 91 ? -5.904 -8.498 11.605 1.00 94.50 91 LEU A N 1
ATOM 705 C CA . LEU A 1 91 ? -5.294 -9.383 10.611 1.00 94.50 91 LEU A CA 1
ATOM 706 C C . LEU A 1 91 ? -4.077 -10.149 11.161 1.00 94.50 91 LEU A C 1
ATOM 708 O O . LEU A 1 91 ? -3.642 -11.109 10.538 1.00 94.50 91 LEU A O 1
ATOM 712 N N . GLY A 1 92 ? -3.547 -9.753 12.323 1.00 96.25 92 GLY A N 1
ATOM 713 C CA . GLY A 1 92 ? -2.307 -10.290 12.895 1.00 96.25 92 GLY A CA 1
ATOM 714 C C . GLY A 1 92 ? -1.030 -9.732 12.257 1.00 96.25 92 GLY A C 1
ATOM 715 O O . GLY A 1 92 ? 0.062 -10.186 12.580 1.00 96.25 92 GLY A O 1
ATOM 716 N N . TRP A 1 93 ? -1.155 -8.743 11.370 1.00 97.31 93 TRP A N 1
ATOM 717 C CA . TRP A 1 93 ? -0.039 -8.109 10.657 1.00 97.31 93 TRP A CA 1
ATOM 718 C C . TRP A 1 93 ? 0.744 -7.117 11.525 1.00 97.31 93 TRP A C 1
ATOM 720 O O . TRP A 1 93 ? 1.812 -6.647 11.145 1.00 97.31 93 TRP A O 1
ATOM 730 N N . ASP A 1 94 ? 0.240 -6.765 12.709 1.00 97.25 94 ASP A N 1
ATOM 731 C CA . ASP A 1 94 ? 0.991 -5.946 13.663 1.00 97.25 94 ASP A CA 1
ATOM 732 C C . ASP A 1 94 ? 2.267 -6.642 14.161 1.00 97.25 94 ASP A C 1
ATOM 734 O O . ASP A 1 94 ? 3.212 -5.959 14.549 1.00 97.25 94 ASP A O 1
ATOM 738 N N . ALA A 1 95 ? 2.323 -7.976 14.089 1.00 97.12 95 ALA A N 1
ATOM 739 C CA . ALA A 1 95 ? 3.517 -8.759 14.399 1.00 97.12 95 ALA A CA 1
ATOM 740 C C . ALA A 1 95 ? 4.683 -8.518 13.419 1.00 97.12 95 ALA A C 1
ATOM 742 O O . ALA A 1 95 ? 5.833 -8.766 13.781 1.00 97.12 95 ALA A O 1
ATOM 743 N N . ASP A 1 96 ? 4.403 -8.006 12.217 1.00 97.19 96 ASP A N 1
ATOM 744 C CA . ASP A 1 96 ? 5.416 -7.728 11.194 1.00 97.19 96 ASP A CA 1
ATOM 745 C C . ASP A 1 96 ? 6.028 -6.327 11.322 1.00 97.19 96 ASP A C 1
ATOM 747 O O . ASP A 1 96 ? 6.941 -5.978 10.566 1.00 97.19 96 ASP A O 1
ATOM 751 N N . LEU A 1 97 ? 5.541 -5.503 12.258 1.00 97.69 97 LEU A N 1
ATOM 752 C CA . LEU A 1 97 ? 6.119 -4.196 12.569 1.00 97.69 97 LEU A CA 1
ATOM 753 C C . LEU A 1 97 ? 7.466 -4.353 13.279 1.00 97.69 97 LEU A C 1
ATOM 755 O O . LEU A 1 97 ? 7.628 -5.165 14.189 1.00 97.69 97 LEU A O 1
ATOM 759 N N . MET A 1 98 ? 8.428 -3.512 12.905 1.00 97.44 98 MET A N 1
ATOM 760 C CA . MET A 1 98 ? 9.702 -3.449 13.616 1.00 97.44 98 MET A CA 1
ATOM 761 C C . MET A 1 98 ? 9.507 -2.768 14.980 1.00 97.44 98 MET A C 1
ATOM 763 O O . MET A 1 98 ? 8.663 -1.870 15.096 1.00 97.44 98 MET A O 1
ATOM 767 N N . PRO A 1 99 ? 10.298 -3.118 16.013 1.00 98.00 99 PRO A N 1
ATOM 768 C CA . PRO A 1 99 ? 10.188 -2.498 17.335 1.00 98.00 99 PRO A CA 1
ATOM 769 C C . PRO A 1 99 ? 10.271 -0.965 17.301 1.00 98.00 99 PRO A C 1
ATOM 771 O O . PRO A 1 99 ? 9.554 -0.277 18.030 1.00 98.00 99 PRO A O 1
ATOM 774 N N . GLU A 1 100 ? 11.113 -0.412 16.427 1.00 97.06 100 GLU A N 1
ATOM 775 C CA . GLU A 1 100 ? 11.285 1.031 16.262 1.00 97.06 100 GLU A CA 1
ATOM 776 C C . GLU A 1 100 ? 10.050 1.690 15.635 1.00 97.06 100 GLU A C 1
AT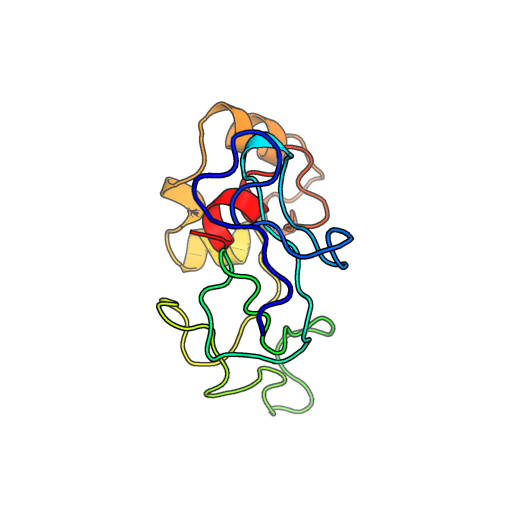OM 778 O O . GLU A 1 100 ? 9.670 2.795 16.031 1.00 97.06 100 GLU A O 1
ATOM 783 N N . GLU A 1 101 ? 9.405 1.011 14.682 1.00 97.38 101 GLU A N 1
ATOM 784 C CA . GLU A 1 101 ? 8.174 1.481 14.040 1.00 97.38 101 GLU A CA 1
ATOM 785 C C . GLU A 1 101 ? 7.023 1.480 15.041 1.00 97.38 101 GLU A C 1
ATOM 787 O O . GLU A 1 101 ? 6.362 2.504 15.230 1.00 97.38 101 GLU A O 1
ATOM 792 N N . LEU A 1 102 ? 6.850 0.369 15.763 1.00 97.44 102 LEU A N 1
ATOM 793 C CA . LEU A 1 102 ? 5.827 0.244 16.794 1.00 97.44 102 LEU A CA 1
ATOM 794 C C . LEU A 1 102 ? 6.007 1.302 17.891 1.00 97.44 102 LEU A C 1
ATOM 796 O O . LEU A 1 102 ? 5.051 1.994 18.233 1.00 97.44 102 LEU A O 1
ATOM 800 N N . SER A 1 103 ? 7.236 1.507 18.379 1.00 97.31 103 SER A N 1
ATOM 801 C CA . SER A 1 103 ? 7.521 2.522 19.404 1.00 97.31 103 SER A CA 1
ATOM 802 C C . SER A 1 103 ? 7.193 3.944 18.944 1.00 97.31 103 SER A C 1
ATOM 804 O O . SER A 1 103 ? 6.849 4.809 19.756 1.00 97.31 103 SER A O 1
ATOM 806 N N . MET A 1 104 ? 7.336 4.233 17.650 1.00 96.94 104 MET A N 1
ATOM 807 C CA . MET A 1 104 ? 6.970 5.532 17.099 1.00 96.94 104 MET A CA 1
ATOM 808 C C . MET A 1 104 ? 5.451 5.656 16.947 1.00 96.94 104 MET A C 1
ATOM 810 O O . MET A 1 104 ? 4.904 6.684 17.336 1.00 96.94 104 MET A O 1
ATOM 814 N N . ILE A 1 105 ? 4.776 4.606 16.472 1.00 97.75 105 ILE A N 1
ATOM 815 C CA . ILE A 1 105 ? 3.313 4.530 16.348 1.00 97.75 105 ILE A CA 1
ATOM 816 C C . ILE A 1 105 ? 2.622 4.712 17.708 1.00 97.75 105 ILE A C 1
ATOM 818 O O . ILE A 1 105 ? 1.659 5.468 17.810 1.00 97.75 105 ILE A O 1
ATOM 822 N N . GLU A 1 106 ? 3.137 4.086 18.769 1.00 96.69 106 GLU A N 1
ATOM 823 C CA . GLU A 1 106 ? 2.599 4.179 20.138 1.00 96.69 106 GLU A CA 1
ATOM 824 C C . GLU A 1 106 ? 2.582 5.607 20.701 1.00 96.69 106 GLU A C 1
ATOM 826 O O . GLU A 1 106 ? 1.811 5.908 21.611 1.00 96.69 106 GLU A O 1
ATOM 831 N N . LYS A 1 107 ? 3.414 6.504 20.160 1.00 96.56 107 LYS A N 1
ATOM 832 C CA . LYS A 1 107 ? 3.495 7.912 20.579 1.00 96.56 107 LYS A CA 1
ATOM 833 C C . LYS A 1 107 ? 2.503 8.813 19.836 1.00 96.56 107 LYS A C 1
ATOM 835 O O . LYS A 1 107 ? 2.448 10.010 20.121 1.00 96.56 107 LYS A O 1
ATOM 840 N N . ILE A 1 108 ? 1.755 8.281 18.866 1.00 96.19 108 ILE A N 1
ATOM 841 C CA . ILE A 1 108 ? 0.891 9.063 17.977 1.00 96.19 108 ILE A CA 1
ATOM 842 C C . ILE A 1 108 ? -0.549 9.048 18.490 1.00 96.19 108 ILE A C 1
ATOM 844 O O . ILE A 1 108 ? -1.224 8.021 18.504 1.00 96.19 108 ILE A O 1
ATOM 848 N N . GLY A 1 109 ? -1.053 10.234 18.837 1.00 91.81 109 GLY A N 1
ATOM 849 C CA . GLY A 1 109 ? -2.424 10.404 19.313 1.00 91.81 109 GLY A CA 1
ATOM 850 C C . GLY A 1 109 ? -2.676 9.751 20.676 1.00 91.81 109 GLY A C 1
ATOM 851 O O . GLY A 1 109 ? -1.753 9.396 21.400 1.00 91.81 109 GLY A O 1
ATOM 852 N N . SER A 1 110 ? -3.949 9.645 21.054 1.00 92.94 110 SER A N 1
ATOM 853 C CA . SER A 1 110 ? -4.381 9.037 22.323 1.00 92.94 110 SER A CA 1
ATOM 854 C C . SER A 1 110 ? -4.907 7.607 22.177 1.00 92.94 110 SER A C 1
ATOM 856 O O . SER A 1 110 ? -5.117 6.927 23.177 1.00 92.94 110 SER A O 1
ATOM 858 N N . ASP A 1 111 ? -5.145 7.160 20.945 1.00 96.50 111 ASP A N 1
ATOM 859 C CA . ASP A 1 111 ? -5.696 5.848 20.620 1.00 96.50 111 ASP A CA 1
ATOM 860 C C . ASP A 1 111 ? -4.889 5.249 19.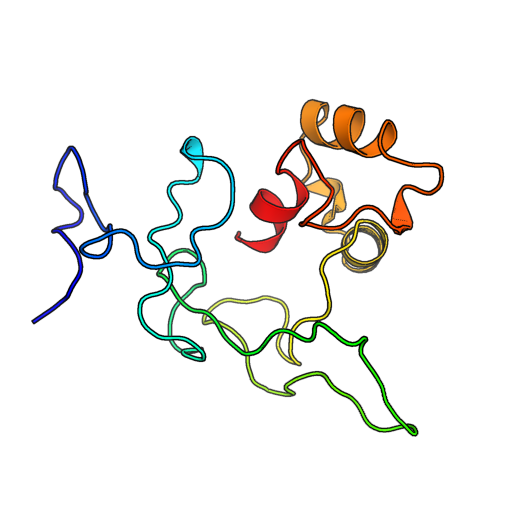470 1.00 96.50 111 ASP A C 1
ATOM 862 O O . ASP A 1 111 ? -5.049 5.645 18.311 1.00 96.50 111 ASP A O 1
ATOM 866 N N . ILE A 1 112 ? -4.034 4.279 19.803 1.00 96.44 112 ILE A N 1
ATOM 867 C CA . ILE A 1 112 ? -3.176 3.600 18.831 1.00 96.44 112 ILE A CA 1
ATOM 868 C C . ILE A 1 112 ? -3.993 2.975 17.699 1.00 96.44 112 ILE A C 1
ATOM 870 O O . ILE A 1 112 ? -3.550 2.992 16.558 1.00 96.44 112 ILE A O 1
ATOM 874 N N . GLY A 1 113 ? -5.208 2.483 17.971 1.00 97.06 113 GLY A N 1
ATOM 875 C CA . GLY A 1 113 ? -6.058 1.831 16.974 1.00 97.06 113 GLY A CA 1
ATOM 876 C C . GLY A 1 113 ? -6.497 2.758 15.837 1.00 97.06 113 GLY A C 1
ATOM 877 O O . GLY A 1 113 ? -6.827 2.272 14.754 1.00 97.06 113 GLY A O 1
ATOM 878 N N . LYS A 1 114 ? -6.461 4.079 16.061 1.00 96.12 114 LYS A N 1
ATOM 879 C CA . LYS A 1 114 ? -6.791 5.114 15.068 1.00 96.12 114 LYS A CA 1
ATOM 880 C C . LYS A 1 114 ? -5.589 5.600 14.265 1.00 96.12 114 LYS A C 1
ATOM 882 O O . LYS A 1 114 ? -5.780 6.356 13.313 1.00 96.12 114 LYS A O 1
ATOM 887 N N . VAL A 1 115 ? -4.372 5.196 14.625 1.00 97.44 115 VAL A N 1
ATOM 888 C CA . VAL A 1 115 ? -3.192 5.499 13.813 1.00 97.44 115 VAL A CA 1
ATOM 889 C C . VAL A 1 115 ? -3.330 4.744 12.491 1.00 97.44 115 VAL A C 1
ATOM 891 O O . VAL A 1 115 ? -3.549 3.530 12.483 1.00 97.44 115 VAL A O 1
ATOM 894 N N . SER A 1 116 ? -3.267 5.475 11.378 1.00 95.56 116 SER A N 1
ATOM 895 C CA . SER A 1 116 ? -3.421 4.939 10.025 1.00 95.56 116 SER A CA 1
ATOM 896 C C . SER A 1 116 ? -2.149 5.108 9.220 1.00 95.56 116 SER A C 1
ATOM 898 O O . SER A 1 116 ? -1.259 5.864 9.605 1.00 95.56 116 SER A O 1
ATOM 900 N N . TRP A 1 117 ? -2.074 4.439 8.070 1.00 94.00 117 TRP A N 1
ATOM 901 C CA . TRP A 1 117 ? -0.968 4.572 7.116 1.00 94.00 117 TRP A CA 1
ATOM 902 C C . TRP A 1 117 ? -0.601 6.031 6.784 1.00 94.00 117 TRP A C 1
ATOM 904 O O . TRP A 1 117 ? 0.512 6.288 6.331 1.00 94.00 117 TRP A O 1
ATOM 914 N N . SER A 1 118 ? -1.540 6.972 6.951 1.00 92.94 118 SER A N 1
ATOM 915 C CA . SER A 1 118 ? -1.347 8.399 6.667 1.00 92.94 118 SER A CA 1
ATOM 916 C C . SER A 1 118 ? -0.857 9.222 7.861 1.00 92.94 118 SER A C 1
ATOM 918 O O . SER A 1 118 ? -0.326 10.313 7.665 1.00 92.94 118 SER A O 1
ATOM 920 N N . THR A 1 119 ? -1.041 8.723 9.086 1.00 95.94 119 THR A N 1
ATOM 921 C CA . THR A 1 119 ? -0.622 9.396 10.325 1.00 95.94 119 THR A CA 1
ATOM 922 C C . THR A 1 119 ? 0.559 8.711 10.999 1.00 95.94 119 THR A C 1
ATOM 924 O O . THR A 1 119 ? 1.228 9.342 11.810 1.00 95.94 119 THR A O 1
ATOM 927 N N . ASP A 1 120 ? 0.853 7.463 10.637 1.00 96.69 120 ASP A N 1
ATOM 928 C CA . ASP A 1 120 ? 2.061 6.752 11.030 1.00 96.69 120 ASP A CA 1
ATOM 929 C C . ASP A 1 120 ? 3.312 7.398 10.411 1.00 96.69 120 ASP A C 1
ATOM 931 O O . ASP A 1 120 ? 3.660 7.177 9.250 1.00 96.69 120 ASP A O 1
ATOM 935 N N . LEU A 1 121 ? 4.022 8.178 11.226 1.00 94.06 121 LEU A N 1
ATOM 936 C CA . LEU A 1 121 ? 5.267 8.845 10.841 1.00 94.06 121 LEU A CA 1
ATOM 937 C C . LEU A 1 121 ? 6.464 7.888 10.723 1.00 94.06 121 LEU A C 1
ATOM 939 O O . LEU A 1 121 ? 7.504 8.278 10.191 1.00 94.06 121 LEU A O 1
ATOM 943 N N . SER A 1 122 ? 6.340 6.650 11.208 1.00 95.62 122 SER A N 1
ATOM 944 C CA . SER A 1 122 ? 7.385 5.634 11.072 1.00 95.62 122 SER A CA 1
ATOM 945 C C . SER A 1 122 ? 7.397 4.991 9.689 1.00 95.62 122 SER A C 1
ATOM 947 O O . SER A 1 122 ? 8.435 4.477 9.272 1.00 95.62 122 SER A O 1
ATOM 949 N N . GLY A 1 123 ? 6.268 5.030 8.972 1.00 95.94 123 GLY A N 1
ATOM 950 C CA . GLY A 1 123 ? 6.066 4.324 7.708 1.00 95.94 123 GLY A CA 1
ATOM 951 C C . GLY A 1 123 ? 5.905 2.804 7.849 1.00 95.94 123 GLY A C 1
ATOM 952 O O . GLY A 1 123 ? 5.816 2.124 6.827 1.00 95.94 123 GLY A O 1
ATOM 953 N N . GLY A 1 124 ? 5.856 2.269 9.072 1.00 97.38 124 GLY A N 1
ATOM 954 C CA . GLY A 1 124 ? 5.740 0.837 9.342 1.00 97.38 124 GLY A CA 1
ATOM 955 C C . GLY A 1 124 ? 4.439 0.235 8.824 1.00 97.38 124 GLY A C 1
ATOM 956 O O . GLY A 1 124 ? 4.474 -0.802 8.164 1.00 97.38 124 GLY A O 1
ATOM 957 N N . ILE A 1 125 ? 3.303 0.923 9.001 1.00 97.31 125 ILE A N 1
ATOM 958 C CA . ILE A 1 125 ? 2.019 0.467 8.443 1.00 97.31 125 ILE A CA 1
ATOM 959 C C . ILE A 1 125 ? 2.126 0.353 6.922 1.00 97.31 125 ILE A C 1
ATOM 961 O O . ILE A 1 125 ? 1.696 -0.644 6.358 1.00 97.31 125 ILE A O 1
ATOM 965 N N . GLN A 1 126 ? 2.723 1.344 6.250 1.00 95.94 126 GLN A N 1
ATOM 966 C CA . GLN A 1 126 ? 2.898 1.301 4.795 1.00 95.94 126 GLN A CA 1
ATOM 967 C C . GLN A 1 126 ? 3.801 0.137 4.379 1.00 95.94 126 GLN A C 1
ATOM 969 O O . GLN A 1 126 ? 3.457 -0.578 3.448 1.00 95.94 126 GLN A O 1
ATOM 974 N N . ARG A 1 127 ? 4.922 -0.086 5.074 1.00 96.31 127 ARG A N 1
ATOM 975 C CA . ARG A 1 127 ? 5.841 -1.193 4.776 1.00 96.31 127 ARG A CA 1
ATOM 976 C C . ARG A 1 127 ? 5.147 -2.552 4.878 1.00 96.31 127 ARG A C 1
ATOM 978 O O . ARG A 1 127 ? 5.289 -3.353 3.964 1.00 96.31 127 ARG A O 1
ATOM 985 N N . VAL A 1 128 ? 4.406 -2.785 5.961 1.00 96.12 128 VAL A N 1
ATOM 986 C CA . VAL A 1 128 ? 3.718 -4.059 6.225 1.00 96.12 128 VAL A CA 1
ATOM 987 C C . VAL A 1 128 ? 2.592 -4.320 5.225 1.00 96.12 128 VAL A C 1
ATOM 989 O O . VAL A 1 128 ? 2.424 -5.435 4.759 1.00 96.12 128 VAL A O 1
ATOM 992 N N . VAL A 1 129 ? 1.812 -3.308 4.844 1.00 94.69 129 VAL A N 1
ATOM 993 C CA . VAL A 1 129 ? 0.661 -3.533 3.941 1.00 94.69 129 VAL A CA 1
ATOM 994 C C . VAL A 1 129 ? 1.048 -3.584 2.460 1.00 94.69 129 VAL A C 1
ATOM 996 O O . VAL A 1 129 ? 0.187 -3.803 1.607 1.00 94.69 129 VAL A O 1
ATOM 999 N N . LEU A 1 130 ? 2.315 -3.305 2.143 1.00 93.38 130 LEU A N 1
ATOM 1000 C CA . LEU A 1 130 ? 2.867 -3.378 0.791 1.00 93.38 130 LEU A CA 1
ATOM 1001 C C . LEU A 1 130 ? 3.598 -4.698 0.511 1.00 93.38 130 LEU A C 1
ATOM 1003 O O . LEU A 1 130 ? 3.839 -4.987 -0.665 1.00 93.38 130 LEU A O 1
ATOM 1007 N N . SER A 1 131 ? 3.970 -5.458 1.547 1.00 84.00 131 SER A N 1
ATOM 1008 C CA . SER A 1 131 ? 4.515 -6.817 1.404 1.00 84.00 131 SER A CA 1
ATOM 1009 C C . SER A 1 131 ? 3.468 -7.811 0.925 1.00 84.00 131 SER A C 1
ATOM 1011 O O . SER A 1 131 ? 3.888 -8.695 0.147 1.00 84.00 131 SER A O 1
#

Secondary structure (DSSP, 8-state):
--SBPPTT-TTTTTPBTT-PSPP-S-GGG-----SSTTBTTS-GGGT-B--B-SS-SEETTEE-S-TT---TT-S--S-B---BHHHHHHHTGGGGS-HHHHHHHTTSSS-GGG-BTTT-TT-HHHHHHH-

Radius of gyration: 15.78 Å; chains: 1; bounding box: 49×22×47 Å

pLDDT: mean 92.66, std 4.01, range [68.56, 98.0]

Sequence (131 aa):
VTLRAPKDDPEVGGDYYGLPWPCWGKPELRHPGTPNLYNPNLHVMDGGSPFRARFGVERNGQTLLAEGSYTKGSELTDGYPEFTMAVLKKLGWDADLMPEELSMIEKIGSDIGKVSWSTDLSGGIQRVVLS